Protein AF-K9YNJ3-F1 (afdb_monomer)

Secondary structure (DSSP, 8-state):
-EEEEEEEE-SSSEEEEEE-TTS-EEEEEE-HHHHHTHHHHTT-EEEEEEEEEEEE--SSSSS---EEEEEEEEEEEE--

Radius of gyration: 13.76 Å; Cα contacts (8 Å, |Δi|>4): 171; chains: 1; bounding box: 32×17×42 Å

Mean predicted aligned error: 5.73 Å

Structure (mmCIF, N/CA/C/O backbone):
data_AF-K9YNJ3-F1
#
_entry.id   AF-K9YNJ3-F1
#
loop_
_atom_site.group_PDB
_atom_site.id
_atom_site.type_symbol
_atom_site.label_atom_id
_atom_site.label_alt_id
_atom_site.label_comp_id
_atom_site.label_asym_id
_atom_site.label_entity_id
_atom_site.label_seq_id
_atom_site.pdbx_PDB_ins_code
_atom_site.Cartn_x
_atom_site.Cartn_y
_atom_site.Cartn_z
_atom_site.occupancy
_atom_site.B_iso_or_equiv
_atom_site.auth_seq_id
_atom_site.auth_comp_id
_atom_site.auth_asym_id
_atom_site.auth_atom_id
_atom_site.pdbx_PDB_model_num
ATOM 1 N N . MET A 1 1 ? 2.166 -5.167 11.042 1.00 88.94 1 MET A N 1
ATOM 2 C CA . MET A 1 1 ? 0.799 -4.614 10.989 1.00 88.94 1 MET A CA 1
ATOM 3 C C . MET A 1 1 ? 0.922 -3.114 10.811 1.00 88.94 1 MET A C 1
ATOM 5 O O . MET A 1 1 ? 1.955 -2.571 11.194 1.00 88.94 1 MET A O 1
ATOM 9 N N . GLY A 1 2 ? -0.066 -2.463 10.213 1.00 93.56 2 GLY A N 1
ATOM 10 C CA . GLY A 1 2 ? -0.081 -1.007 10.085 1.00 93.56 2 GLY A CA 1
ATOM 11 C C . GLY A 1 2 ? -1.479 -0.492 9.775 1.00 93.56 2 GLY A C 1
ATOM 12 O O . GLY A 1 2 ? -2.264 -1.203 9.151 1.00 93.56 2 GLY A O 1
ATOM 13 N N . LEU A 1 3 ? -1.784 0.719 10.231 1.00 96.94 3 LEU A N 1
ATOM 14 C CA . LEU A 1 3 ? -3.001 1.438 9.869 1.00 96.94 3 LEU A CA 1
ATOM 15 C C . LEU A 1 3 ? -2.805 2.076 8.495 1.00 96.94 3 LEU A C 1
ATOM 17 O O . LEU A 1 3 ? -1.859 2.837 8.306 1.00 96.94 3 LEU A O 1
ATOM 21 N N . VAL A 1 4 ? -3.693 1.795 7.545 1.00 97.19 4 VAL A N 1
ATOM 22 C CA . VAL A 1 4 ? -3.639 2.398 6.206 1.00 97.19 4 VAL A CA 1
ATOM 23 C C . VAL A 1 4 ? -4.147 3.833 6.266 1.00 97.19 4 VAL A C 1
ATOM 25 O O . VAL A 1 4 ? -5.326 4.076 6.527 1.00 97.19 4 VAL A O 1
ATOM 28 N N . LYS A 1 5 ? -3.252 4.789 6.014 1.00 97.56 5 LYS A N 1
ATOM 29 C CA . LYS A 1 5 ? -3.547 6.228 6.032 1.00 97.56 5 LYS A CA 1
ATOM 30 C C . LYS A 1 5 ? -3.868 6.761 4.645 1.00 97.56 5 LYS A C 1
ATOM 32 O O . LYS A 1 5 ? -4.722 7.631 4.524 1.00 97.56 5 LYS A O 1
ATOM 37 N N . ASP A 1 6 ? -3.180 6.244 3.630 1.00 97.31 6 ASP A N 1
ATO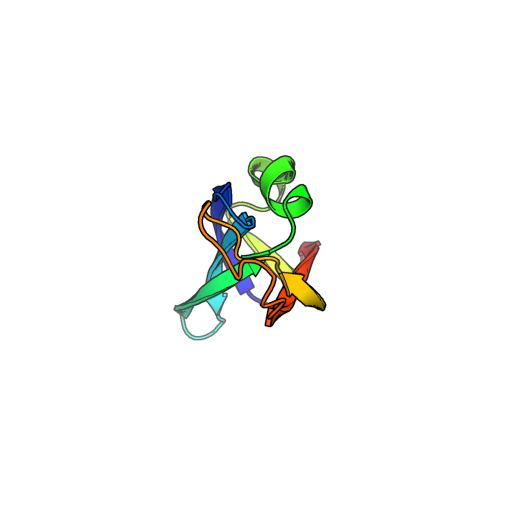M 38 C CA . ASP A 1 6 ? -3.361 6.649 2.239 1.00 97.31 6 ASP A CA 1
ATOM 39 C C . ASP A 1 6 ? -2.915 5.547 1.270 1.00 97.31 6 ASP A C 1
ATOM 41 O O . ASP A 1 6 ? -2.013 4.761 1.579 1.00 97.31 6 ASP A O 1
ATOM 45 N N . LEU A 1 7 ? -3.543 5.513 0.096 1.00 97.06 7 LEU A N 1
ATOM 46 C CA . LEU A 1 7 ? -3.223 4.622 -1.017 1.00 97.06 7 LEU A CA 1
ATOM 47 C C . LEU A 1 7 ? -3.347 5.406 -2.323 1.00 97.06 7 LEU A C 1
ATOM 49 O O . LEU A 1 7 ? -4.439 5.837 -2.694 1.00 97.06 7 LEU A O 1
ATOM 53 N N . GLN A 1 8 ? -2.236 5.558 -3.038 1.00 96.75 8 GLN A N 1
ATOM 54 C CA . GLN A 1 8 ? -2.179 6.334 -4.272 1.00 96.75 8 GLN A CA 1
ATOM 55 C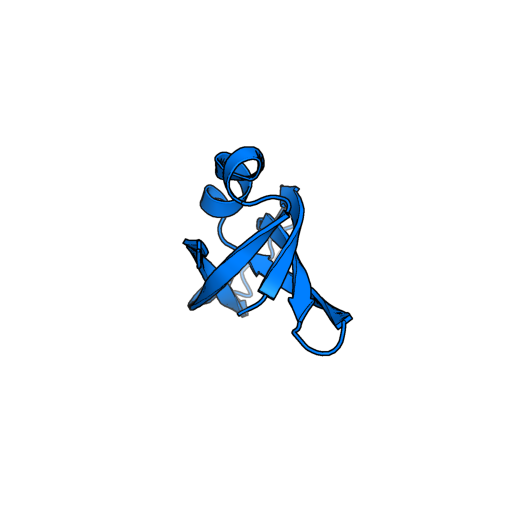 C . GLN A 1 8 ? -1.625 5.502 -5.427 1.00 96.75 8 GLN A C 1
ATOM 57 O O . GLN A 1 8 ? -0.539 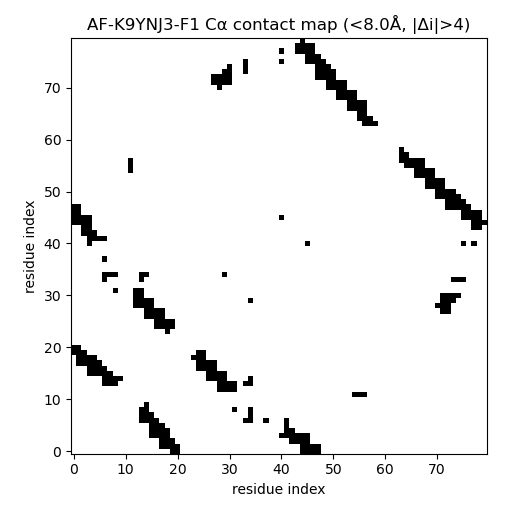4.934 -5.339 1.00 96.75 8 GLN A O 1
ATOM 62 N N . ILE A 1 9 ? -2.363 5.459 -6.538 1.00 95.44 9 ILE A N 1
ATOM 63 C CA . ILE A 1 9 ? -1.890 4.841 -7.780 1.00 95.44 9 ILE A CA 1
ATOM 64 C C . ILE A 1 9 ? -0.784 5.725 -8.354 1.00 95.44 9 ILE A C 1
ATOM 66 O O . ILE A 1 9 ? -1.031 6.884 -8.689 1.00 95.44 9 ILE A O 1
ATOM 70 N N . GLY A 1 10 ? 0.423 5.176 -8.448 1.00 90.38 10 GLY A N 1
ATOM 71 C CA . GLY A 1 10 ? 1.567 5.807 -9.090 1.00 90.38 10 GLY A CA 1
ATOM 72 C C . GLY A 1 10 ? 1.877 5.226 -10.464 1.00 90.38 10 GLY A C 1
ATOM 73 O O . GLY A 1 10 ? 1.232 4.285 -10.918 1.00 90.38 10 GLY A O 1
ATOM 74 N N . ASP A 1 11 ? 2.918 5.757 -11.102 1.00 86.25 11 ASP A N 1
ATOM 75 C CA . ASP A 1 11 ? 3.318 5.339 -12.452 1.00 86.25 11 ASP A CA 1
ATOM 76 C C . ASP A 1 11 ? 3.944 3.933 -12.483 1.00 86.25 11 ASP A C 1
ATOM 78 O O . ASP A 1 11 ? 3.797 3.199 -13.460 1.00 86.25 11 ASP A O 1
ATOM 82 N N . LEU A 1 12 ? 4.627 3.532 -11.402 1.00 86.69 12 LEU A N 1
ATOM 83 C CA . LEU A 1 12 ? 5.335 2.246 -11.315 1.00 86.69 12 LEU A CA 1
ATOM 84 C C . LEU A 1 12 ? 4.628 1.208 -10.440 1.00 86.69 12 LEU A C 1
ATOM 86 O O . LEU A 1 12 ? 4.818 0.009 -10.641 1.00 86.69 12 LEU A O 1
ATOM 90 N N . MET A 1 13 ? 3.870 1.657 -9.440 1.00 92.38 13 MET A N 1
ATOM 91 C CA . MET A 1 13 ? 3.212 0.811 -8.442 1.00 92.38 13 MET A CA 1
ATOM 92 C C . MET A 1 13 ? 2.180 1.617 -7.643 1.00 92.38 13 MET A C 1
ATOM 94 O O . MET A 1 13 ? 2.073 2.835 -7.790 1.00 92.38 13 MET A O 1
ATOM 98 N N . CYS A 1 14 ? 1.450 0.945 -6.758 1.00 95.88 14 CYS A N 1
ATOM 99 C CA . CYS A 1 14 ? 0.668 1.607 -5.721 1.00 95.88 14 CYS A CA 1
ATOM 100 C C . CYS A 1 14 ? 1.607 2.104 -4.610 1.00 95.88 14 CYS A C 1
ATOM 102 O O . CYS A 1 14 ? 2.520 1.390 -4.198 1.00 95.88 14 CYS A O 1
ATOM 104 N N . TYR A 1 15 ? 1.390 3.312 -4.106 1.00 96.25 15 TYR A N 1
ATOM 105 C CA . TYR A 1 15 ? 2.115 3.860 -2.964 1.00 96.25 15 TYR A CA 1
ATOM 106 C C . TYR A 1 15 ? 1.206 3.866 -1.740 1.00 96.25 15 TYR A C 1
ATOM 108 O O . TYR A 1 15 ? 0.143 4.484 -1.754 1.00 96.25 15 TYR A O 1
ATOM 116 N N . ALA A 1 16 ? 1.631 3.174 -0.685 1.00 97.19 16 ALA A N 1
ATOM 117 C CA . ALA A 1 16 ? 0.908 3.073 0.571 1.00 97.19 16 ALA A CA 1
ATOM 118 C C . ALA A 1 16 ? 1.586 3.900 1.663 1.00 97.19 16 ALA A C 1
ATOM 120 O O . ALA A 1 16 ? 2.783 3.739 1.924 1.00 97.19 16 ALA A O 1
ATOM 121 N N . THR A 1 17 ? 0.792 4.730 2.336 1.00 97.50 17 THR A N 1
ATOM 122 C CA . THR A 1 17 ? 1.178 5.403 3.578 1.00 97.50 17 THR A CA 1
ATOM 123 C C . THR A 1 17 ? 0.544 4.654 4.739 1.00 97.50 17 THR A C 1
ATOM 125 O O . THR A 1 17 ? -0.678 4.492 4.802 1.00 97.50 17 THR A O 1
ATOM 128 N N . LEU A 1 18 ? 1.381 4.174 5.651 1.00 97.06 18 LEU A N 1
ATOM 129 C CA . LEU A 1 18 ? 0.989 3.337 6.776 1.00 97.06 18 LEU A CA 1
ATOM 130 C C . LEU A 1 18 ? 1.470 3.967 8.079 1.00 97.06 18 LEU A C 1
ATOM 132 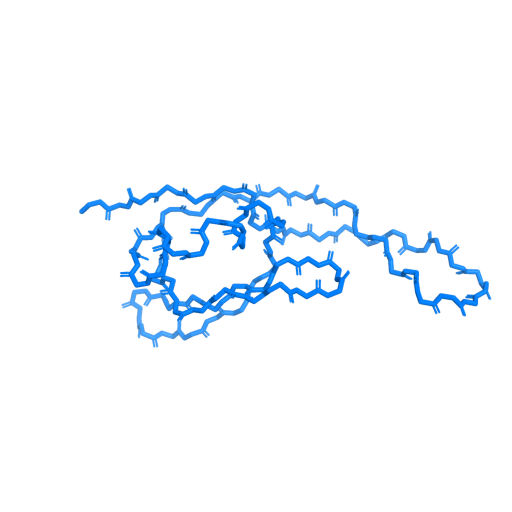O O . LEU A 1 18 ? 2.543 4.558 8.118 1.00 97.06 18 LEU A O 1
ATOM 136 N N . GLU A 1 19 ? 0.716 3.796 9.155 1.00 97.06 19 GLU A N 1
ATOM 137 C CA . GLU A 1 19 ? 1.120 4.186 10.506 1.00 97.06 19 GLU A CA 1
ATOM 138 C C . GLU A 1 19 ? 1.373 2.922 11.338 1.00 97.06 19 GLU A C 1
ATOM 140 O O . GLU A 1 19 ? 0.564 1.987 11.330 1.00 97.06 19 GLU A O 1
ATOM 145 N N . ASN A 1 20 ? 2.529 2.846 12.001 1.00 92.69 20 ASN A N 1
ATOM 146 C CA . ASN A 1 20 ? 2.864 1.724 12.880 1.00 92.69 20 ASN A CA 1
ATOM 147 C C . ASN A 1 20 ? 2.262 1.907 14.289 1.00 92.69 20 ASN A C 1
ATOM 149 O O . ASN A 1 20 ? 1.693 2.944 14.615 1.00 92.69 20 ASN A O 1
ATOM 153 N N . GLU A 1 21 ? 2.417 0.908 15.160 1.00 89.56 21 GLU A N 1
ATOM 154 C CA . GLU A 1 21 ? 1.876 0.945 16.532 1.00 89.56 21 GLU A CA 1
ATOM 155 C C . GLU A 1 21 ? 2.474 2.057 17.412 1.00 89.56 21 GLU A C 1
ATOM 157 O O . GLU A 1 21 ? 1.870 2.448 18.409 1.00 89.56 21 GLU A O 1
ATOM 162 N N . ASN A 1 22 ? 3.645 2.582 17.044 1.00 91.81 22 ASN A N 1
ATOM 163 C CA . ASN A 1 22 ? 4.284 3.699 17.738 1.00 91.81 22 ASN A CA 1
ATOM 164 C C . ASN A 1 22 ? 3.780 5.066 17.237 1.00 91.81 22 ASN A C 1
ATOM 166 O O . ASN A 1 22 ? 4.236 6.094 17.736 1.00 91.81 22 ASN A O 1
ATOM 170 N N . GLY A 1 23 ? 2.860 5.089 16.265 1.00 92.50 23 GLY A N 1
ATOM 171 C CA . GLY A 1 23 ? 2.358 6.305 15.625 1.00 92.50 23 GLY A CA 1
ATOM 172 C C . GLY A 1 23 ? 3.306 6.888 14.573 1.00 92.50 23 GLY A C 1
ATOM 173 O O . GLY A 1 23 ? 3.148 8.044 14.186 1.00 92.50 23 GLY A O 1
ATOM 174 N N . GLU A 1 24 ? 4.317 6.135 14.129 1.00 95.12 24 GLU A N 1
ATOM 175 C CA . GLU A 1 24 ? 5.240 6.588 13.089 1.00 95.12 24 GLU A CA 1
ATOM 176 C C . GLU A 1 24 ? 4.702 6.217 11.707 1.00 95.12 24 GLU A C 1
ATOM 178 O O . GLU A 1 24 ? 4.382 5.055 11.432 1.00 95.12 24 GLU A O 1
ATOM 183 N N . GLU A 1 25 ? 4.649 7.209 10.823 1.00 96.12 25 GLU A N 1
ATOM 184 C CA . GLU A 1 25 ? 4.269 7.007 9.431 1.00 96.12 25 GLU A CA 1
ATOM 185 C C . GLU A 1 25 ? 5.441 6.463 8.609 1.00 96.12 25 GLU A C 1
ATOM 187 O O . GLU A 1 25 ? 6.585 6.913 8.716 1.00 96.12 25 GLU A O 1
ATOM 192 N N . PHE A 1 26 ? 5.148 5.500 7.743 1.00 94.19 26 PHE A N 1
ATOM 193 C CA . PHE A 1 26 ? 6.101 4.928 6.811 1.00 94.19 26 PHE A CA 1
ATOM 194 C C . PHE A 1 26 ? 5.451 4.656 5.456 1.00 94.19 26 PHE A C 1
ATOM 196 O O . PHE A 1 26 ? 4.268 4.344 5.344 1.00 94.19 26 PHE A O 1
ATOM 203 N N . TYR A 1 27 ? 6.274 4.758 4.417 1.00 94.50 27 TYR A N 1
ATOM 204 C CA . TYR A 1 27 ? 5.855 4.654 3.024 1.00 94.50 27 TYR A CA 1
ATOM 205 C C . TYR A 1 27 ? 6.358 3.348 2.427 1.00 94.50 27 TYR A C 1
ATOM 207 O O . TYR A 1 27 ? 7.527 2.988 2.621 1.00 94.50 27 TYR A O 1
ATOM 215 N N . ARG A 1 28 ? 5.502 2.630 1.702 1.00 94.19 28 ARG A N 1
ATOM 216 C CA . ARG A 1 28 ? 5.870 1.387 1.013 1.00 94.19 28 ARG A CA 1
ATOM 217 C C . ARG A 1 28 ? 5.212 1.295 -0.353 1.00 94.19 28 ARG A C 1
ATOM 219 O O . ARG A 1 28 ? 4.079 1.727 -0.536 1.00 94.19 28 ARG A O 1
ATOM 226 N N . GLY A 1 29 ? 5.940 0.698 -1.290 1.00 95.25 29 GLY A N 1
ATOM 227 C CA . GLY A 1 29 ? 5.368 0.232 -2.542 1.00 95.25 29 GLY A CA 1
ATOM 228 C C . GLY A 1 29 ? 4.407 -0.929 -2.302 1.00 95.25 29 GLY A C 1
ATOM 229 O O . GLY A 1 29 ? 4.630 -1.753 -1.412 1.00 95.25 29 GLY A O 1
ATOM 230 N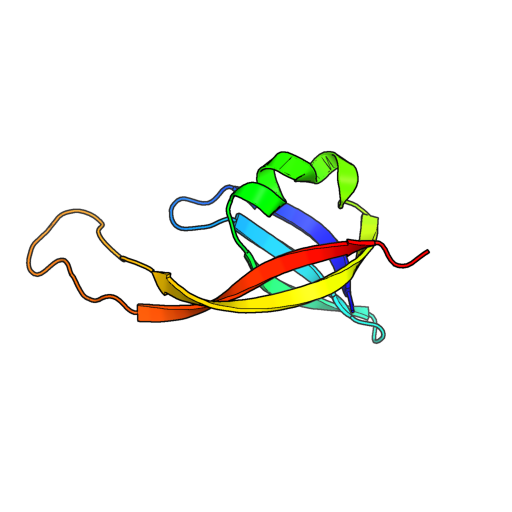 N . ALA A 1 30 ? 3.352 -0.996 -3.099 1.00 96.00 30 ALA A N 1
ATOM 231 C CA . ALA A 1 30 ? 2.338 -2.035 -3.079 1.00 96.00 30 ALA A CA 1
ATOM 232 C C . ALA A 1 30 ? 1.922 -2.409 -4.509 1.00 96.00 30 ALA A C 1
ATOM 234 O O . ALA A 1 30 ? 2.125 -1.637 -5.452 1.00 96.00 30 ALA A O 1
ATOM 235 N N . SER A 1 31 ? 1.327 -3.587 -4.688 1.00 95.25 31 SER A N 1
ATOM 236 C CA . SER A 1 31 ? 0.758 -3.973 -5.978 1.00 95.25 31 SER A CA 1
ATOM 237 C C . SER A 1 31 ? -0.406 -3.050 -6.346 1.00 95.25 31 SER A C 1
ATOM 239 O O . SER A 1 31 ? -1.070 -2.467 -5.485 1.00 95.25 31 SER A O 1
ATOM 241 N N . PHE A 1 32 ? -0.670 -2.903 -7.645 1.00 95.31 32 PHE A N 1
ATOM 242 C CA . PHE A 1 32 ? -1.788 -2.083 -8.116 1.00 95.31 32 PHE A CA 1
ATOM 243 C C . PHE A 1 32 ? -3.144 -2.572 -7.585 1.00 95.31 32 PHE A C 1
ATOM 245 O O . PHE A 1 32 ? -4.008 -1.745 -7.301 1.00 95.31 32 PHE A O 1
ATOM 252 N N . GLU A 1 33 ? -3.298 -3.881 -7.357 1.00 94.75 33 GLU A N 1
ATOM 253 C CA . GLU A 1 33 ? -4.530 -4.483 -6.825 1.00 94.75 33 GLU A CA 1
ATOM 254 C C . GLU A 1 33 ? -4.893 -3.936 -5.435 1.00 94.75 33 GLU A C 1
ATOM 256 O O . GLU A 1 33 ? -6.072 -3.787 -5.117 1.00 94.75 33 GLU A O 1
ATOM 261 N N . ILE A 1 34 ? -3.897 -3.575 -4.616 1.00 96.19 34 ILE A N 1
ATOM 262 C CA . ILE A 1 34 ? -4.134 -2.935 -3.314 1.00 96.19 34 ILE A CA 1
ATOM 263 C C . ILE A 1 34 ? -4.821 -1.578 -3.494 1.00 96.19 34 ILE A C 1
ATOM 265 O O . ILE A 1 34 ? -5.781 -1.264 -2.790 1.00 96.19 34 ILE A O 1
ATOM 269 N N . CYS A 1 35 ? -4.358 -0.775 -4.453 1.00 95.88 35 CYS A N 1
ATOM 270 C CA . CYS A 1 35 ? -4.941 0.535 -4.731 1.00 95.88 35 CYS A CA 1
ATOM 271 C C . CYS A 1 35 ? -6.357 0.437 -5.326 1.00 95.88 35 CYS A C 1
ATOM 273 O O . CYS A 1 35 ? -7.204 1.281 -5.021 1.00 95.88 35 CYS A O 1
ATOM 275 N N . GLU A 1 36 ? -6.645 -0.595 -6.125 1.00 95.38 36 GLU A N 1
ATOM 276 C CA . GLU A 1 36 ? -8.001 -0.870 -6.631 1.00 95.38 36 GLU A CA 1
ATOM 277 C C . GLU A 1 36 ? -9.006 -1.144 -5.499 1.00 95.38 36 GLU A C 1
ATOM 279 O O . GLU A 1 36 ? -10.201 -0.903 -5.656 1.00 95.38 36 GLU A O 1
ATOM 284 N N . GLN A 1 37 ? -8.521 -1.591 -4.339 1.00 95.12 37 GLN A N 1
ATOM 285 C CA . GLN A 1 37 ? -9.314 -1.856 -3.137 1.00 95.12 37 GLN A CA 1
ATOM 286 C C . GLN A 1 37 ? -9.149 -0.772 -2.059 1.00 95.12 37 GLN A C 1
ATOM 288 O O . GLN A 1 37 ? -9.467 -0.998 -0.889 1.00 95.12 37 GLN A O 1
ATOM 293 N N . SER A 1 38 ? -8.678 0.420 -2.434 1.00 92.19 38 SER A N 1
ATOM 294 C CA . SER A 1 38 ? -8.392 1.520 -1.503 1.00 92.19 38 SER A CA 1
ATOM 295 C C . SER A 1 38 ? -9.543 1.846 -0.546 1.00 92.19 38 SER A C 1
ATOM 297 O O . SER A 1 38 ? -9.309 1.973 0.653 1.00 92.19 38 SER A O 1
ATOM 299 N N . GLU A 1 39 ? -10.788 1.890 -1.028 1.00 94.12 39 GLU A N 1
ATOM 300 C CA . GLU A 1 39 ? -11.975 2.146 -0.192 1.00 94.12 39 GLU A CA 1
ATOM 301 C C . GLU A 1 39 ? -12.186 1.097 0.914 1.00 94.12 39 GLU A C 1
ATOM 303 O O . GLU A 1 39 ? -12.760 1.405 1.957 1.00 94.12 39 GLU A O 1
ATOM 308 N N . THR A 1 40 ? -11.723 -0.137 0.700 1.00 95.19 40 THR A N 1
ATOM 309 C CA . THR A 1 40 ? -11.829 -1.230 1.680 1.00 95.19 40 THR A CA 1
ATOM 310 C C . THR A 1 40 ? -10.748 -1.125 2.749 1.00 95.19 40 THR A C 1
ATOM 312 O O . THR A 1 40 ? -11.005 -1.412 3.917 1.00 95.19 40 THR A O 1
ATOM 315 N N . TYR A 1 41 ? -9.539 -0.720 2.359 1.00 95.81 41 TYR A N 1
ATOM 316 C CA . TYR A 1 41 ? -8.377 -0.729 3.242 1.00 95.81 41 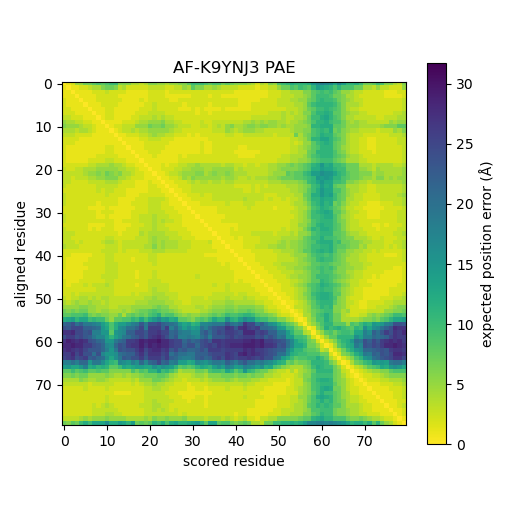TYR A CA 1
ATOM 317 C C . TYR A 1 41 ? -8.157 0.582 3.994 1.00 95.81 41 TYR A C 1
ATOM 319 O O . TYR A 1 41 ? -7.566 0.561 5.070 1.00 95.81 41 TYR A O 1
ATOM 327 N N . LEU A 1 42 ? -8.627 1.716 3.472 1.00 96.06 42 LEU A N 1
ATOM 328 C CA . LEU A 1 42 ? -8.408 3.018 4.094 1.00 96.06 42 LEU A CA 1
ATOM 329 C C . LEU A 1 42 ? -8.949 3.057 5.535 1.00 96.06 42 LEU A C 1
ATOM 331 O O . LEU A 1 42 ? -10.089 2.677 5.804 1.00 96.06 42 LEU A O 1
ATOM 335 N N . ASN A 1 43 ? -8.132 3.562 6.462 1.00 95.81 43 ASN A N 1
ATOM 336 C CA . ASN A 1 43 ? -8.391 3.602 7.905 1.00 95.81 43 ASN A CA 1
ATOM 337 C C . ASN A 1 43 ? -8.577 2.228 8.576 1.00 95.81 43 ASN A C 1
ATOM 339 O O . ASN A 1 43 ? -9.077 2.169 9.699 1.00 95.81 43 ASN A O 1
ATOM 343 N N . GLN A 1 44 ? -8.168 1.136 7.928 1.00 97.00 44 GLN A N 1
ATOM 344 C CA . GLN A 1 44 ? -8.132 -0.192 8.536 1.00 97.00 44 GLN A CA 1
ATOM 345 C C . GLN A 1 44 ? -6.726 -0.535 9.023 1.00 97.00 44 GLN A C 1
ATOM 347 O O . GLN A 1 44 ? -5.723 -0.190 8.391 1.00 97.00 44 GLN A O 1
ATOM 352 N N . THR A 1 45 ? -6.652 -1.264 10.134 1.00 96.19 45 THR A N 1
ATOM 353 C CA . THR A 1 45 ? -5.416 -1.922 10.563 1.00 96.19 45 THR A CA 1
ATOM 354 C C . THR A 1 45 ? -5.269 -3.220 9.788 1.00 96.19 45 THR A C 1
ATOM 356 O O . THR A 1 45 ? -6.165 -4.062 9.809 1.00 96.19 45 THR A O 1
ATOM 359 N N . VAL A 1 46 ? -4.138 -3.399 9.110 1.00 96.12 46 VAL A N 1
ATOM 360 C CA . VAL A 1 46 ? -3.902 -4.562 8.248 1.00 96.12 46 VAL A CA 1
ATOM 361 C C . VAL A 1 46 ? -2.625 -5.317 8.617 1.00 96.12 46 VAL A C 1
ATOM 363 O O . VAL A 1 46 ? -1.613 -4.737 9.035 1.00 96.12 46 VAL A O 1
ATOM 366 N N . ALA A 1 47 ? -2.651 -6.636 8.437 1.00 96.06 47 ALA A N 1
ATOM 367 C CA . ALA A 1 47 ? -1.456 -7.446 8.263 1.00 96.06 47 ALA A CA 1
ATOM 368 C C . ALA A 1 47 ? -0.968 -7.287 6.819 1.00 96.06 47 ALA A C 1
ATOM 370 O O . ALA A 1 47 ? -1.762 -7.309 5.881 1.00 96.06 47 ALA A O 1
ATOM 371 N N . LEU A 1 48 ? 0.340 -7.107 6.654 1.00 95.06 48 LEU A N 1
ATOM 372 C CA . LEU A 1 48 ? 0.976 -6.846 5.365 1.00 95.06 48 LEU A CA 1
ATOM 373 C C . LEU A 1 48 ? 1.773 -8.080 4.959 1.00 95.06 48 LEU A C 1
ATOM 375 O O . LEU A 1 48 ? 2.596 -8.551 5.748 1.00 95.06 48 LEU A O 1
ATOM 379 N N . SER A 1 49 ? 1.550 -8.558 3.740 1.00 96.25 49 SER A N 1
ATOM 380 C CA . SER A 1 49 ? 2.391 -9.572 3.101 1.00 96.25 49 SER A CA 1
ATOM 381 C C . SER A 1 49 ? 3.251 -8.926 2.026 1.00 96.25 49 SER A C 1
ATOM 383 O O . SER A 1 49 ? 2.786 -8.032 1.316 1.00 96.25 49 SER A O 1
ATOM 385 N N . TYR A 1 50 ? 4.495 -9.385 1.919 1.00 95.06 50 TYR A N 1
ATOM 386 C CA . TYR A 1 50 ? 5.502 -8.800 1.045 1.00 95.06 50 TYR A CA 1
ATOM 387 C C . TYR A 1 50 ? 6.069 -9.831 0.083 1.00 95.06 50 TYR A C 1
ATOM 389 O O . TYR A 1 50 ? 6.276 -10.987 0.458 1.00 95.06 50 TYR A O 1
ATOM 397 N N . GLU A 1 51 ? 6.393 -9.384 -1.125 1.00 93.38 51 GLU A N 1
ATOM 398 C CA . GLU A 1 51 ? 7.150 -10.175 -2.087 1.00 93.38 51 GLU A CA 1
ATOM 399 C C . GLU A 1 51 ? 8.214 -9.330 -2.784 1.00 93.38 51 GLU A C 1
ATOM 401 O O . GLU A 1 51 ? 8.054 -8.128 -3.006 1.00 93.38 51 GLU A O 1
ATOM 406 N N . MET A 1 52 ? 9.307 -9.995 -3.158 1.00 92.31 52 MET A N 1
ATOM 407 C CA . MET A 1 52 ? 10.354 -9.418 -3.994 1.00 92.31 52 MET A CA 1
ATOM 408 C C . MET A 1 52 ? 9.908 -9.456 -5.450 1.00 92.31 52 MET A C 1
ATOM 410 O O . MET A 1 52 ? 9.873 -10.525 -6.066 1.00 92.31 52 MET A O 1
ATOM 414 N N . VAL A 1 53 ? 9.615 -8.290 -6.016 1.00 86.50 53 VAL A N 1
ATOM 415 C CA . VAL A 1 53 ? 9.177 -8.166 -7.406 1.00 86.50 53 VAL A CA 1
ATOM 416 C C . VAL A 1 53 ? 10.202 -7.427 -8.249 1.00 86.50 53 VAL A C 1
ATOM 418 O O . VAL A 1 53 ? 10.993 -6.616 -7.773 1.00 86.50 53 VAL A O 1
ATOM 421 N N . ASN A 1 54 ? 10.172 -7.718 -9.542 1.00 84.50 54 ASN A N 1
ATOM 422 C CA . ASN A 1 54 ? 10.994 -7.068 -10.545 1.00 84.50 54 ASN A CA 1
ATOM 423 C C . ASN A 1 54 ? 10.272 -5.816 -11.060 1.00 84.50 54 ASN A C 1
ATOM 425 O O . ASN A 1 54 ? 9.381 -5.926 -11.900 1.00 84.50 54 ASN A O 1
ATOM 429 N N . ILE A 1 55 ? 10.667 -4.634 -10.585 1.00 79.25 55 ILE A N 1
ATOM 430 C CA . ILE A 1 55 ? 10.152 -3.351 -11.081 1.00 79.25 55 ILE A CA 1
ATOM 431 C C . ILE A 1 55 ? 11.009 -2.900 -12.264 1.00 79.25 55 ILE A C 1
ATOM 433 O O . ILE A 1 55 ? 12.242 -2.873 -12.185 1.00 79.25 55 ILE A O 1
ATOM 437 N N . ASN A 1 56 ? 10.358 -2.575 -13.381 1.00 74.12 56 ASN A N 1
ATOM 438 C CA . ASN A 1 56 ? 11.026 -2.131 -14.600 1.00 74.12 56 ASN A CA 1
ATOM 439 C C . ASN A 1 56 ? 10.943 -0.603 -14.719 1.00 74.12 56 ASN A C 1
ATOM 441 O O . ASN A 1 56 ? 9.876 -0.050 -14.961 1.00 74.12 56 ASN A O 1
ATOM 445 N N . ASP A 1 57 ? 12.080 0.061 -14.538 1.00 65.44 57 ASP A N 1
ATOM 446 C CA . ASP A 1 57 ? 12.225 1.519 -14.496 1.00 65.44 57 ASP A CA 1
ATOM 447 C C . ASP A 1 57 ? 12.450 2.079 -15.917 1.00 65.44 57 ASP A C 1
ATOM 449 O O . ASP A 1 57 ? 13.572 2.424 -16.298 1.00 65.44 57 ASP A O 1
ATOM 453 N N . CYS A 1 58 ? 11.423 2.030 -16.777 1.00 63.38 58 CYS A N 1
ATOM 454 C CA . CYS A 1 58 ? 11.538 2.439 -18.182 1.00 63.38 58 CYS A CA 1
ATOM 455 C C . CYS A 1 58 ? 10.745 3.715 -18.490 1.00 63.38 58 CYS A C 1
ATOM 457 O O . CYS A 1 58 ? 9.631 3.663 -19.005 1.00 63.38 58 CYS A O 1
ATOM 459 N N . GLU A 1 59 ? 11.392 4.859 -18.277 1.00 60.28 59 GLU A N 1
ATOM 460 C CA . GLU A 1 59 ? 10.997 6.159 -18.827 1.00 60.28 59 GLU A CA 1
ATOM 461 C C . GLU A 1 59 ? 11.864 6.474 -20.064 1.00 60.28 59 GLU A C 1
ATOM 463 O O . GLU A 1 59 ? 12.737 7.333 -20.047 1.00 60.28 59 GLU A O 1
A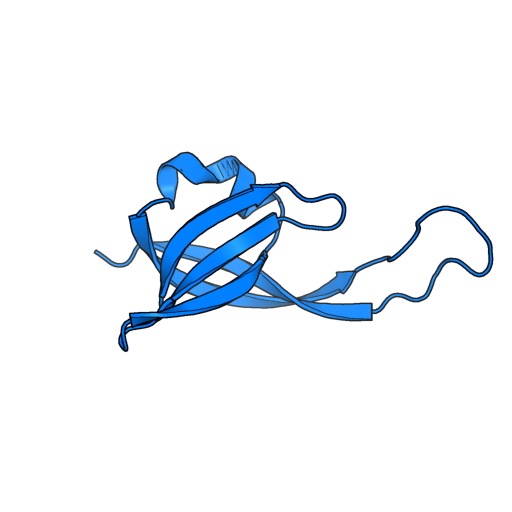TOM 468 N N . SER A 1 60 ? 11.683 5.709 -21.146 1.00 55.31 60 SER A N 1
ATOM 469 C CA . SER A 1 60 ? 12.035 6.106 -22.522 1.00 55.31 60 SER A CA 1
ATOM 470 C C . SER A 1 60 ? 13.408 6.799 -22.753 1.00 55.31 60 SER A C 1
ATOM 472 O O . SER A 1 60 ? 13.428 7.980 -23.087 1.00 55.31 60 SER A O 1
ATOM 474 N N . ILE A 1 61 ? 14.541 6.074 -22.664 1.00 50.72 61 ILE A N 1
ATOM 475 C CA . ILE A 1 61 ? 15.779 6.218 -23.487 1.00 50.72 61 ILE A CA 1
ATOM 476 C C . ILE A 1 61 ? 16.798 5.129 -23.079 1.00 50.72 61 ILE A C 1
ATOM 478 O O . ILE A 1 61 ? 16.992 4.835 -21.902 1.00 50.72 61 ILE A O 1
ATOM 482 N N . GLU A 1 62 ? 17.435 4.496 -24.065 1.00 53.72 62 GLU A N 1
ATOM 483 C CA . GLU A 1 62 ? 18.316 3.336 -23.889 1.00 53.72 62 GLU A CA 1
ATOM 484 C C . GLU A 1 62 ? 19.650 3.627 -23.156 1.00 53.72 62 GLU A C 1
ATOM 486 O O . GLU A 1 62 ? 20.225 4.703 -23.332 1.00 53.72 62 GLU A O 1
ATOM 491 N N . PRO A 1 63 ? 20.196 2.656 -22.385 1.00 51.91 63 PRO A N 1
ATOM 492 C CA . PRO A 1 63 ? 19.688 1.299 -22.211 1.00 51.91 63 PRO A CA 1
ATOM 493 C C . PRO A 1 63 ? 18.679 1.248 -21.055 1.00 51.91 63 PRO A C 1
ATOM 495 O O . PRO A 1 63 ? 19.043 1.210 -19.879 1.00 51.91 63 PRO A O 1
ATOM 498 N N . CYS A 1 64 ? 17.397 1.226 -21.409 1.00 58.41 64 CYS A N 1
ATOM 499 C CA . CYS A 1 64 ? 16.307 0.900 -20.512 1.00 58.41 64 CYS A CA 1
ATOM 500 C C . CYS A 1 64 ? 16.278 -0.622 -20.326 1.00 58.41 64 CYS A C 1
ATOM 502 O O . CYS A 1 64 ? 16.541 -1.371 -21.268 1.00 58.41 64 CYS A O 1
ATOM 504 N N . GLY A 1 65 ? 15.988 -1.087 -19.112 1.00 55.19 65 GLY A N 1
ATOM 505 C CA . GLY A 1 65 ? 16.045 -2.516 -18.776 1.00 55.19 65 GLY A CA 1
ATOM 506 C C . GLY A 1 65 ? 16.853 -2.850 -17.525 1.00 55.19 65 GLY A C 1
ATOM 507 O O . GLY A 1 65 ? 17.237 -4.003 -17.335 1.00 55.19 65 GLY A O 1
ATOM 508 N N . LYS A 1 66 ? 17.119 -1.874 -16.648 1.00 62.59 66 LYS A N 1
ATOM 509 C CA . LYS A 1 66 ? 17.547 -2.186 -15.283 1.00 62.59 66 LYS A CA 1
ATOM 510 C C . LYS A 1 66 ? 16.314 -2.550 -14.470 1.00 62.59 66 LYS A C 1
ATOM 512 O O . LYS A 1 66 ? 15.661 -1.695 -13.885 1.00 62.59 66 LYS A O 1
ATOM 517 N N . THR A 1 67 ? 15.998 -3.837 -14.455 1.00 68.94 67 THR A N 1
ATOM 518 C CA . THR A 1 67 ? 15.084 -4.395 -13.467 1.00 68.94 67 THR A CA 1
ATOM 519 C C . THR A 1 67 ? 15.703 -4.218 -12.087 1.00 68.94 67 THR A C 1
ATOM 521 O O . THR A 1 67 ? 16.821 -4.683 -11.848 1.00 68.94 67 THR A O 1
ATOM 524 N N . ARG A 1 68 ? 14.991 -3.547 -11.183 1.00 78.50 68 ARG A N 1
ATOM 525 C CA . ARG A 1 68 ? 15.349 -3.535 -9.766 1.00 78.50 68 ARG A CA 1
ATOM 526 C C . ARG A 1 68 ? 14.429 -4.490 -9.026 1.00 78.50 68 ARG A C 1
ATOM 528 O O . ARG A 1 68 ? 13.224 -4.497 -9.267 1.00 78.50 68 ARG A O 1
ATOM 535 N N . GLN A 1 69 ? 15.013 -5.309 -8.160 1.00 86.06 69 GLN A N 1
ATOM 536 C CA . GLN A 1 69 ? 14.218 -6.056 -7.203 1.00 86.06 69 GLN A CA 1
ATOM 537 C C . GLN A 1 69 ? 13.827 -5.122 -6.070 1.00 86.06 69 GLN A C 1
ATOM 539 O O . GLN A 1 69 ? 14.690 -4.483 -5.466 1.00 86.06 69 GLN A O 1
ATOM 544 N N . GLU A 1 70 ? 12.535 -5.050 -5.805 1.00 89.06 70 GLU A N 1
ATOM 545 C CA . GLU A 1 70 ? 11.973 -4.255 -4.727 1.00 89.06 70 GLU A CA 1
ATOM 546 C C . GLU A 1 70 ? 10.997 -5.126 -3.943 1.00 89.06 70 GLU A C 1
ATOM 548 O O . GLU A 1 70 ? 10.221 -5.884 -4.526 1.00 89.06 70 GLU A O 1
ATOM 553 N N . GLU A 1 71 ? 11.080 -5.055 -2.619 1.00 93.56 71 GLU A N 1
ATOM 554 C CA . GLU A 1 71 ? 10.106 -5.691 -1.743 1.00 93.56 71 GLU A CA 1
ATOM 555 C C . GLU A 1 71 ? 8.879 -4.782 -1.666 1.00 93.56 71 GLU A C 1
ATOM 557 O O . GLU A 1 71 ? 8.970 -3.653 -1.177 1.00 93.56 71 GLU A O 1
ATOM 562 N N . ILE A 1 72 ? 7.742 -5.261 -2.163 1.00 95.25 72 ILE A N 1
ATOM 563 C CA . ILE A 1 72 ? 6.484 -4.510 -2.154 1.00 95.25 72 ILE A CA 1
ATOM 564 C C . ILE A 1 72 ? 5.395 -5.290 -1.428 1.00 95.25 72 ILE A C 1
ATOM 566 O O . ILE A 1 72 ? 5.466 -6.512 -1.300 1.00 95.25 72 ILE A O 1
ATOM 570 N N . ILE A 1 73 ? 4.365 -4.579 -0.977 1.00 96.62 73 ILE A N 1
ATOM 571 C CA . ILE A 1 73 ? 3.166 -5.181 -0.393 1.00 96.62 73 ILE A CA 1
ATOM 572 C C . ILE A 1 73 ? 2.340 -5.821 -1.511 1.00 96.62 73 ILE A C 1
ATOM 574 O O . ILE A 1 73 ? 1.916 -5.132 -2.436 1.00 96.62 73 ILE A O 1
ATOM 578 N N . THR A 1 74 ? 2.072 -7.117 -1.418 1.00 95.62 74 THR A N 1
ATOM 579 C CA . THR A 1 74 ? 1.245 -7.843 -2.399 1.00 95.62 74 THR A CA 1
ATOM 580 C C . THR A 1 74 ? -0.124 -8.228 -1.857 1.00 95.62 74 THR A C 1
ATOM 582 O O . THR A 1 74 ? -1.044 -8.465 -2.632 1.00 95.62 74 THR A O 1
ATOM 585 N N . ALA A 1 75 ? -0.289 -8.258 -0.533 1.00 95.69 75 ALA A N 1
ATOM 586 C CA . ALA A 1 75 ? -1.578 -8.511 0.095 1.00 95.69 75 ALA A CA 1
ATOM 587 C C . ALA A 1 75 ? -1.731 -7.759 1.420 1.00 95.69 75 ALA A C 1
ATOM 589 O O . ALA A 1 75 ? -0.767 -7.557 2.168 1.00 95.69 75 ALA A O 1
ATOM 590 N N . MET A 1 76 ? -2.978 -7.383 1.703 1.00 95.88 76 MET A N 1
ATOM 591 C CA . MET A 1 76 ? -3.418 -6.788 2.958 1.00 95.88 76 MET A CA 1
ATOM 592 C C . MET A 1 76 ? -4.584 -7.595 3.528 1.00 95.88 76 MET A C 1
ATOM 594 O O . MET A 1 76 ? -5.597 -7.801 2.855 1.00 95.88 76 MET A O 1
ATOM 598 N N . GLU A 1 77 ? -4.460 -8.016 4.783 1.00 96.50 77 GLU A N 1
ATOM 599 C CA . GLU A 1 77 ? -5.536 -8.676 5.525 1.00 96.50 77 GLU A CA 1
ATOM 600 C C . GLU A 1 77 ? -5.988 -7.769 6.667 1.00 96.50 77 GLU A C 1
ATOM 602 O O . GLU A 1 77 ? -5.176 -7.385 7.507 1.00 96.50 77 GLU A O 1
ATOM 607 N N . ILE A 1 78 ? -7.273 -7.410 6.701 1.00 96.19 78 ILE A N 1
ATOM 608 C CA . ILE A 1 78 ? -7.827 -6.564 7.765 1.00 96.19 78 ILE A CA 1
ATOM 609 C C . ILE A 1 78 ? -7.802 -7.333 9.083 1.00 96.19 78 ILE A C 1
ATOM 611 O O . ILE A 1 78 ? -8.296 -8.45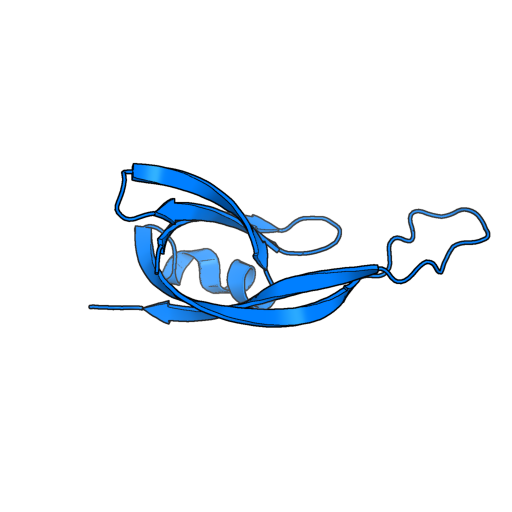9 9.173 1.00 96.19 78 ILE A O 1
ATOM 615 N N . ILE A 1 79 ? -7.252 -6.689 10.107 1.00 92.62 79 ILE A N 1
ATOM 616 C CA . ILE A 1 79 ? -7.230 -7.196 11.470 1.00 92.62 79 ILE A CA 1
ATOM 617 C C . ILE A 1 79 ? -8.379 -6.521 12.230 1.00 92.62 79 ILE A C 1
ATOM 619 O O . ILE A 1 79 ? -8.372 -5.293 12.341 1.00 92.62 79 ILE A O 1
ATOM 623 N N . PRO A 1 80 ? -9.371 -7.296 12.699 1.00 77.62 80 PRO A N 1
ATOM 624 C CA . PRO A 1 80 ? -10.522 -6.777 13.433 1.00 77.62 80 PRO A CA 1
ATOM 625 C C . PRO A 1 80 ? -10.188 -6.311 14.856 1.00 77.62 80 PRO A C 1
ATOM 627 O O . PRO A 1 80 ? -9.189 -6.796 15.439 1.00 77.62 80 PRO A O 1
#

Solvent-accessible surface area (backbone atoms only — not comparable to full-atom values): 4670 Å² total; per-residue (Å²): 103,32,34,28,74,44,63,42,82,53,97,90,38,9,41,36,34,28,29,36,96,88,70,50,75,48,77,43,50,26,38,57,69,59,39,77,41,31,88,76,44,55,79,32,40,24,42,73,38,72,45,80,40,77,47,73,69,69,83,86,68,86,89,58,75,62,63,41,80,43,75,25,36,72,46,75,44,82,58,132

Nearest PDB structures (foldseek):
  1gut-assembly1_C  TM=7.455E-01  e=7.408E-01  Clostridium pasteurianum
  1h9s-assembly1_B  TM=7.769E-01  e=1.359E+00  Escherichia coli
  1z47-assembly1_B-2  TM=6.020E-01  e=7.113E+00  Alicyclobacillus acidocaldarius
  5him-assembly1_A  TM=2.588E-01  e=4.834E+00  Methanohalophilus portucalensis FDF-1
  5gwx-assembly1_A  TM=2.601E-01  e=5.108E+00  Methanohalophilus portucalensis FDF-1

pLDDT: mean 88.54, std 12.95, range [50.72, 97.56]

Foldseek 3Di:
DWFFADWDDDPFAIKTWTADPVRDIDIFGAHVVCNVCGVVRHRFDWDFDKDFDFTFPDPDDPPGDPTDTDIGTYDIDGDD

Organism: Cyanobacterium stanieri (strain ATCC 29140 / PCC 7202) (NCBI:txid292563)

Sequence (80 aa):
MGLVKDLQIGDLMCYATLENENGEEFYRGASFEICEQSETYLNQ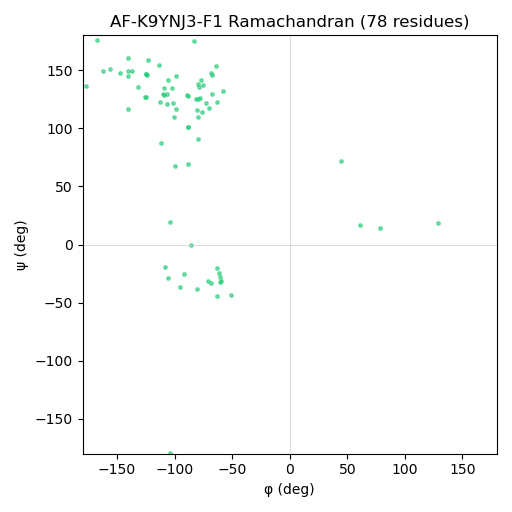TVALSYEMVNINDCESIEPCGKTRQEEIITAMEIIP